Protein AF-A0A973RZ87-F1 (afdb_monomer)

Solvent-accessible surface area (backbone atoms only — not comparable to full-atom values): 11682 Å² total; per-residue (Å²): 136,87,86,82,79,86,83,82,89,84,86,86,85,88,78,91,84,90,86,89,85,86,85,85,89,81,89,82,89,77,84,88,77,90,76,80,89,76,82,80,76,83,80,74,86,74,79,75,84,80,77,72,87,76,76,76,81,78,79,72,77,71,90,78,50,92,78,71,69,79,78,81,74,91,56,92,87,58,72,66,46,36,34,34,28,38,54,89,46,76,73,38,24,21,65,38,99,86,70,44,85,30,37,54,39,49,53,49,54,51,52,51,26,66,72,72,72,39,49,70,46,81,44,77,44,64,69,89,52,49,65,59,32,43,78,68,70,72,34,74,46,78,51,58,89,74,79,91,42,76,76,50,57,76,78,44,90,79,77,82,83,89,76,83,134

Secondary structure (DSSP, 8-state):
-------------------------------------PPPPPPPPPPP--PPPPPP------TT-TT--PPPP--TT-SEEEEEE-SEETTTEEE-TTSSEESHHHHHHHHHHHHHT-EEEEEE--GGGHHHHHHTTS-SEE-S-----HHHHTT---PPPS---

Sequence (165 aa):
MAPSQQPKSSKSAHGLLTGLAVAACLLAAAPAKAQAPAKRPPAAPQATPQVAPQAAPQAVPGFWDPRRRPERPDLSRLTVIRFLTETDYPPFNFTGPDGNPAGFNVDLARALCDEIKISCTIQMRRFETLVDAITSNRGDAIIASMAVTPALRARLDFTDPYYRA

pLDDT: mean 76.73, std 21.42, range [37.38, 98.19]

Radius of gyration: 35.93 Å; Cα contacts (8 Å, |Δi|>4): 130; chains: 1; bounding box: 78×72×81 Å

Mean predicted aligned error: 17.83 Å

Nearest PDB structures (foldseek):
  6xks-assembly3_C  TM=9.803E-01  e=5.363E-07  Salmonella enterica subsp. en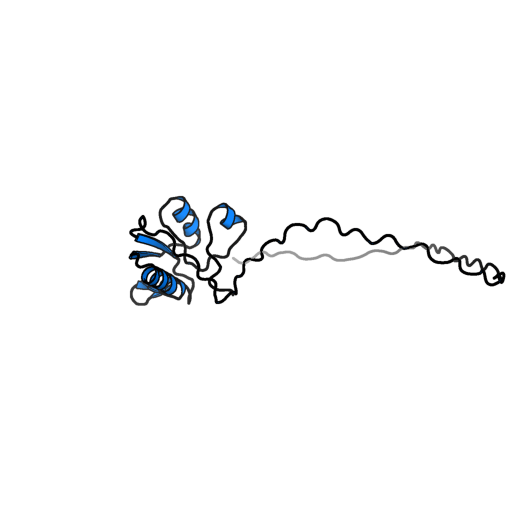terica serovar Typhimurium
  6q3u-assembly1_A  TM=9.272E-01  e=3.622E-07  Thermotoga maritima MSB8
  6ml0-assembly1_A  TM=9.716E-01  e=7.942E-07  Salmonella enterica subsp. enterica serovar Typhimurium str. LT2
  5tuj-assembly1_C  TM=9.409E-01  e=4.407E-07  unidentified
  7a99-assembly1_A  TM=9.210E-01  e=5.363E-07  Thermotoga maritima

Foldseek 3Di:
DDDDDDDDDDDYDDDDDDDDDDDDDDDDDDDDDDDDDDDDDDDDPDDDPDDDPDDPPPPPPCPPDPPDDPDQDPCVPAQEFEEEEAAPDPQAWHQDPVRDIHHDLVVVVVVVCVVNVHHYDYHHDDPVCRLVCVVVVVGPYYRYPDDDDPVVVVRDDDDDDPDDD

Structure (mmCIF, N/CA/C/O backbone):
data_AF-A0A973RZ87-F1
#
_entry.id   AF-A0A973RZ87-F1
#
loop_
_atom_site.group_PDB
_atom_site.id
_atom_site.type_symbol
_atom_site.label_atom_id
_atom_site.label_alt_id
_atom_site.label_comp_id
_atom_site.label_asym_id
_atom_site.label_entity_id
_atom_site.label_seq_id
_atom_site.pdbx_PDB_ins_code
_atom_site.Cartn_x
_atom_site.Cartn_y
_atom_site.Cartn_z
_atom_site.occupancy
_atom_site.B_iso_or_equiv
_atom_site.auth_seq_id
_atom_site.auth_comp_id
_atom_site.auth_asym_id
_atom_site.auth_atom_id
_atom_site.pdbx_PDB_model_num
ATOM 1 N N . MET A 1 1 ? -6.565 23.969 -50.083 1.00 50.25 1 MET A N 1
ATOM 2 C CA . MET A 1 1 ? -6.142 25.382 -50.032 1.00 50.25 1 MET A CA 1
ATOM 3 C C . MET A 1 1 ? -5.037 25.487 -48.992 1.00 50.25 1 MET A C 1
ATOM 5 O O . MET A 1 1 ? -5.316 25.381 -47.807 1.00 50.25 1 MET A O 1
ATOM 9 N N . ALA A 1 2 ? -3.786 25.520 -49.443 1.00 47.38 2 ALA A N 1
ATOM 10 C CA . ALA A 1 2 ? -2.621 25.768 -48.597 1.00 47.38 2 ALA A CA 1
ATOM 11 C C . ALA A 1 2 ? -2.466 27.300 -48.366 1.00 47.38 2 ALA A C 1
ATOM 13 O O . ALA A 1 2 ? -3.383 28.049 -48.699 1.00 47.38 2 ALA A O 1
ATOM 14 N N . PRO A 1 3 ? -1.333 27.794 -47.851 1.00 67.50 3 PRO A N 1
ATOM 15 C CA . PRO A 1 3 ? -1.066 28.092 -46.444 1.00 67.50 3 PRO A CA 1
ATOM 16 C C . PRO A 1 3 ? -0.773 29.598 -46.242 1.00 67.50 3 PRO A C 1
ATOM 18 O O . PRO A 1 3 ? -0.599 30.329 -47.211 1.00 67.50 3 PRO A O 1
ATOM 21 N N . SER A 1 4 ? -0.641 30.095 -45.009 1.00 49.56 4 SER A N 1
ATOM 22 C CA . SER A 1 4 ? 0.022 31.396 -44.790 1.00 49.56 4 SER A CA 1
ATOM 23 C C . SER A 1 4 ? 0.593 31.456 -43.372 1.00 49.56 4 SER A C 1
ATOM 25 O O . SER A 1 4 ? -0.147 31.607 -42.410 1.00 49.56 4 SER A O 1
ATOM 27 N N . GLN A 1 5 ? 1.839 31.029 -43.168 1.00 49.38 5 GLN A N 1
ATOM 28 C CA . GLN A 1 5 ? 3.069 31.810 -43.373 1.00 49.38 5 GLN A CA 1
ATOM 29 C C . GLN A 1 5 ? 3.249 32.913 -42.322 1.00 49.38 5 GLN A C 1
ATOM 31 O O . GLN A 1 5 ? 2.570 33.936 -42.332 1.00 49.38 5 GLN A O 1
ATOM 36 N N . GLN A 1 6 ? 4.250 32.699 -41.464 1.00 55.75 6 GLN A N 1
ATOM 37 C CA . GLN A 1 6 ? 5.024 33.778 -40.858 1.00 55.75 6 GLN A CA 1
ATOM 38 C C . GLN A 1 6 ? 5.672 34.651 -41.949 1.00 55.75 6 GLN A C 1
ATOM 40 O O . GLN A 1 6 ? 6.115 34.128 -42.974 1.00 55.75 6 GLN A O 1
ATOM 45 N N . PRO A 1 7 ? 5.907 35.935 -41.656 1.00 58.03 7 PRO A N 1
ATOM 46 C CA . PRO A 1 7 ? 7.113 36.629 -42.109 1.00 58.03 7 PRO A CA 1
ATOM 47 C C . PRO A 1 7 ? 7.931 37.073 -40.879 1.00 58.03 7 PRO A C 1
ATOM 49 O O . PRO A 1 7 ? 7.398 37.649 -39.939 1.00 58.03 7 PRO A O 1
ATOM 52 N N . LYS A 1 8 ? 9.176 36.617 -40.694 1.00 42.78 8 LYS A N 1
ATOM 53 C CA . LYS A 1 8 ? 10.437 37.039 -41.339 1.00 42.78 8 LYS A CA 1
ATOM 54 C C . LYS A 1 8 ? 10.803 38.522 -41.156 1.00 42.78 8 LYS A C 1
ATOM 56 O O . LYS A 1 8 ? 10.218 39.384 -41.787 1.00 42.78 8 LYS A O 1
ATOM 61 N N . SER A 1 9 ? 11.962 38.691 -40.505 1.00 45.16 9 SER A N 1
ATOM 62 C CA . SER A 1 9 ? 13.088 39.547 -40.923 1.00 45.16 9 SER A CA 1
ATOM 63 C C . SER A 1 9 ? 13.007 41.061 -40.699 1.00 45.16 9 SER A C 1
ATOM 65 O O . SER A 1 9 ? 12.114 41.722 -41.204 1.00 45.16 9 SER A O 1
ATOM 67 N N . SER A 1 10 ? 14.050 41.606 -40.056 1.00 48.81 10 SER A N 1
ATOM 68 C CA . SER A 1 10 ? 14.888 42.721 -40.559 1.00 48.81 10 SER A CA 1
ATOM 69 C C . SER A 1 10 ? 15.832 43.165 -39.426 1.00 48.81 10 SER A C 1
ATOM 71 O O . SER A 1 10 ? 15.371 43.578 -38.373 1.00 48.81 10 SER A O 1
ATOM 73 N N . LYS A 1 11 ? 17.125 42.822 -39.454 1.00 42.16 11 LYS A N 1
ATOM 74 C CA . LYS A 1 11 ? 18.256 43.580 -40.038 1.00 42.16 11 LYS A CA 1
ATOM 75 C C . LYS A 1 11 ? 18.568 44.943 -39.377 1.00 42.16 11 LYS A C 1
ATOM 77 O O . LYS A 1 11 ? 17.826 45.898 -39.531 1.00 42.16 11 LYS A O 1
ATOM 82 N N . SER A 1 12 ? 19.784 44.980 -38.816 1.00 43.84 12 SER A N 1
ATOM 83 C CA . SER A 1 12 ? 20.861 45.969 -39.019 1.00 43.84 12 SER A CA 1
ATOM 84 C C . SER A 1 12 ? 20.834 47.388 -38.414 1.00 43.84 12 SER A C 1
ATOM 86 O O . SER A 1 12 ? 20.101 48.259 -38.857 1.00 43.84 12 SER A O 1
ATOM 88 N N . ALA A 1 13 ? 21.907 47.618 -37.636 1.00 46.62 13 ALA A N 1
ATOM 89 C CA . ALA A 1 13 ? 22.952 48.645 -37.819 1.00 46.62 13 ALA A CA 1
ATOM 90 C C . ALA A 1 13 ? 22.855 50.011 -37.102 1.00 46.62 13 ALA A C 1
ATOM 92 O O . ALA A 1 13 ? 21.785 50.586 -36.949 1.00 46.62 13 ALA A O 1
ATOM 93 N N . HIS A 1 14 ? 24.069 50.541 -36.853 1.00 42.41 14 HIS A N 1
ATOM 94 C CA . HIS A 1 14 ? 24.486 51.882 -36.387 1.00 42.41 14 HIS A CA 1
ATOM 95 C C . HIS A 1 14 ? 24.456 52.081 -34.857 1.00 42.41 14 HIS A C 1
ATOM 97 O O . HIS A 1 14 ? 23.463 51.783 -34.219 1.00 42.41 14 HIS A O 1
ATOM 103 N N . GLY A 1 15 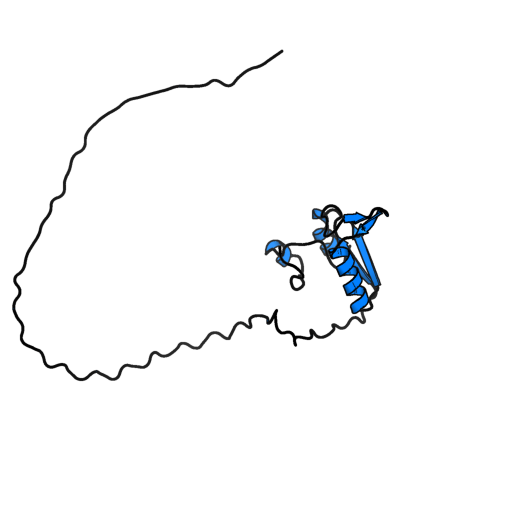? 25.487 52.580 -34.172 1.00 37.38 15 GLY A N 1
ATOM 104 C CA . GLY A 1 15 ? 26.792 53.092 -34.575 1.00 37.38 15 GLY A CA 1
ATOM 105 C C . GLY A 1 15 ? 27.586 53.561 -33.337 1.00 37.38 15 GLY A C 1
ATOM 106 O O . GLY A 1 15 ? 27.006 53.929 -32.324 1.00 37.38 15 GLY A O 1
ATOM 107 N N . LEU A 1 16 ? 28.914 53.453 -33.437 1.00 49.59 16 LEU A N 1
ATOM 108 C CA . LEU A 1 16 ? 29.974 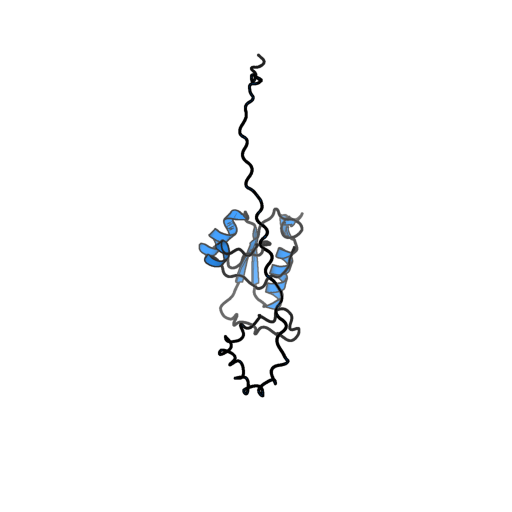54.326 -32.903 1.00 49.59 16 LEU A CA 1
ATOM 109 C C . LEU A 1 16 ? 29.613 55.468 -31.910 1.00 49.59 16 LEU A C 1
ATOM 111 O O . LEU A 1 16 ? 28.814 56.324 -32.267 1.00 49.59 16 LEU A O 1
ATOM 115 N N . LEU A 1 17 ? 30.352 55.583 -30.782 1.00 43.56 17 LEU A N 1
ATOM 116 C CA . LEU A 1 17 ? 31.247 56.725 -30.425 1.00 43.56 17 LEU A CA 1
ATOM 117 C C . LEU A 1 17 ? 31.628 56.803 -28.917 1.00 43.56 17 LEU A C 1
ATOM 119 O O . LEU A 1 17 ? 30.780 56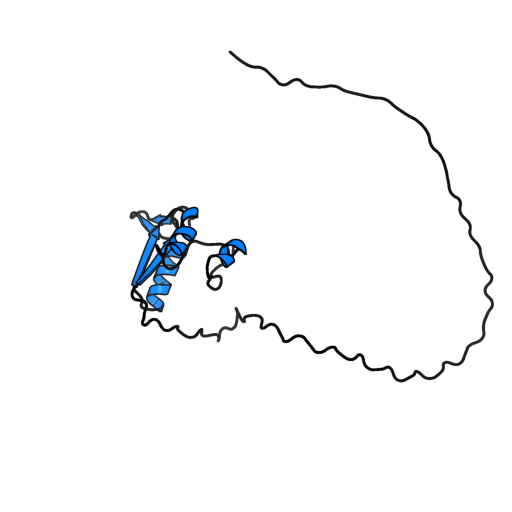.983 -28.055 1.00 43.56 17 LEU A O 1
ATOM 123 N N . THR A 1 18 ? 32.947 56.740 -28.661 1.00 42.03 18 THR A N 1
ATOM 124 C CA . THR A 1 18 ? 33.781 57.554 -27.730 1.00 42.03 18 THR A CA 1
ATOM 125 C C . THR A 1 18 ? 33.387 57.799 -26.261 1.00 42.03 18 THR A C 1
ATOM 127 O O . THR A 1 18 ? 32.371 58.418 -25.975 1.00 42.03 18 THR A O 1
ATOM 130 N N . GLY A 1 19 ? 34.324 57.523 -25.337 1.00 44.03 19 GLY A N 1
ATOM 131 C CA . GLY A 1 19 ? 34.299 58.075 -23.972 1.00 44.03 19 GLY A CA 1
ATOM 132 C C . GLY A 1 19 ? 35.427 57.583 -23.057 1.00 44.03 19 GLY A C 1
ATOM 133 O O . GLY A 1 19 ? 35.245 56.653 -22.286 1.00 44.03 19 GLY A O 1
ATOM 134 N N . LEU A 1 20 ? 36.595 58.209 -23.176 1.00 43.75 20 LEU A N 1
ATOM 135 C CA . LEU A 1 20 ? 37.835 58.022 -22.413 1.00 43.75 20 LEU A CA 1
ATOM 136 C C . LEU A 1 20 ? 37.716 58.596 -20.980 1.00 43.75 20 LEU A C 1
ATOM 138 O O . LEU A 1 20 ? 37.252 59.724 -20.859 1.00 43.75 20 LEU A O 1
ATOM 142 N N . ALA A 1 21 ? 38.217 57.917 -19.936 1.00 42.34 21 ALA A N 1
ATOM 143 C CA . ALA A 1 21 ? 38.900 58.568 -18.799 1.00 42.34 21 ALA A CA 1
ATOM 144 C C . ALA A 1 21 ? 39.542 57.550 -17.837 1.00 42.34 21 ALA A C 1
ATOM 146 O O . ALA A 1 21 ? 38.887 56.695 -17.249 1.00 42.34 21 ALA A O 1
ATOM 147 N N . VAL A 1 22 ? 40.854 57.700 -17.692 1.00 41.22 22 VAL A N 1
ATOM 148 C CA . VAL A 1 22 ? 41.792 56.969 -16.839 1.00 41.22 22 VAL A CA 1
ATOM 149 C C . VAL A 1 22 ? 41.871 57.663 -15.472 1.00 41.22 22 VAL A C 1
ATOM 151 O O . VAL A 1 22 ? 42.006 58.881 -15.425 1.00 41.22 22 VAL A O 1
ATOM 154 N N . ALA A 1 23 ? 41.866 56.905 -14.373 1.00 44.16 23 ALA A N 1
ATOM 155 C CA . ALA A 1 23 ? 42.294 57.367 -13.045 1.00 44.16 23 ALA A CA 1
ATOM 156 C C . ALA A 1 23 ? 43.334 56.354 -12.526 1.00 44.16 23 ALA A C 1
ATOM 158 O O . ALA A 1 23 ? 42.992 55.228 -12.187 1.00 44.16 23 ALA A O 1
ATOM 159 N N . ALA A 1 24 ? 44.622 56.558 -12.807 1.00 42.69 24 ALA A N 1
ATOM 160 C CA . ALA A 1 24 ? 45.577 57.410 -12.087 1.00 42.69 24 ALA A CA 1
ATOM 161 C C . ALA A 1 24 ? 46.016 56.807 -10.738 1.00 42.69 24 ALA A C 1
ATOM 163 O O . ALA A 1 24 ? 45.341 56.875 -9.717 1.00 42.69 24 ALA A O 1
ATOM 164 N N . CYS A 1 25 ? 47.199 56.203 -10.823 1.00 38.56 25 CYS A N 1
ATOM 165 C CA . CYS A 1 25 ? 48.043 55.609 -9.799 1.00 38.56 25 CYS A CA 1
ATOM 166 C C . CYS A 1 25 ? 48.594 56.672 -8.831 1.00 38.56 25 CYS A C 1
ATOM 168 O O . CYS A 1 25 ? 49.072 57.702 -9.299 1.00 38.56 25 CYS A O 1
ATOM 170 N N . LEU A 1 26 ? 48.631 56.398 -7.522 1.00 43.62 26 LEU A N 1
ATOM 171 C CA . LEU A 1 26 ? 49.523 57.091 -6.582 1.00 43.62 26 LEU A CA 1
ATOM 172 C C . LEU A 1 26 ? 50.111 56.087 -5.578 1.00 43.62 26 LEU A C 1
ATOM 174 O O . LEU A 1 26 ? 49.471 55.696 -4.604 1.00 43.62 26 LEU A O 1
ATOM 178 N N . LEU A 1 27 ? 51.359 55.684 -5.842 1.00 50.56 27 LEU A N 1
ATOM 179 C CA . LEU A 1 27 ? 52.274 55.126 -4.849 1.00 50.56 27 LEU A CA 1
ATOM 180 C C . LEU A 1 27 ? 52.699 56.240 -3.884 1.00 50.56 27 LEU A C 1
ATOM 182 O O . LEU A 1 27 ? 53.213 57.268 -4.320 1.00 50.56 27 LEU A O 1
ATOM 186 N N . ALA A 1 28 ? 52.602 55.983 -2.582 1.00 49.50 28 ALA A N 1
ATOM 187 C CA . ALA A 1 28 ? 53.358 56.705 -1.566 1.00 49.50 28 ALA A CA 1
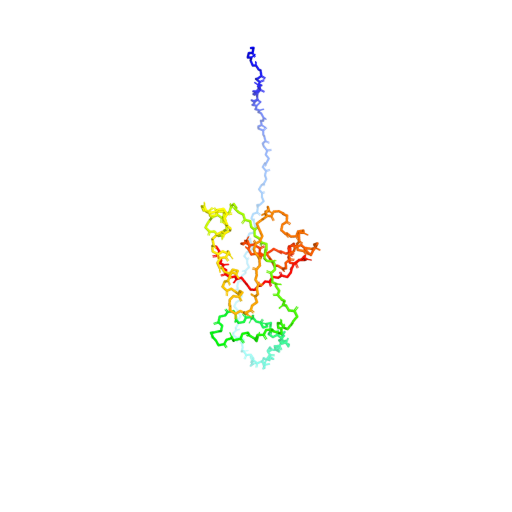ATOM 188 C C . ALA A 1 28 ? 54.157 55.691 -0.738 1.00 49.50 28 ALA A C 1
ATOM 190 O O . ALA A 1 28 ? 53.599 54.912 0.033 1.00 49.50 28 ALA A O 1
ATOM 191 N N . ALA A 1 29 ? 55.474 55.686 -0.945 1.00 49.56 29 ALA A N 1
ATOM 192 C CA . ALA A 1 29 ? 56.440 54.978 -0.121 1.00 49.56 29 ALA A CA 1
ATOM 193 C C . ALA A 1 29 ? 56.730 55.799 1.147 1.00 49.56 29 ALA A C 1
ATOM 195 O O . ALA A 1 29 ? 57.012 56.993 1.059 1.00 49.56 29 ALA A O 1
ATOM 196 N N . ALA A 1 30 ? 56.699 55.154 2.314 1.00 54.53 30 ALA A N 1
ATOM 197 C CA . ALA A 1 30 ? 57.158 55.715 3.585 1.00 54.53 30 ALA A CA 1
ATOM 198 C C . ALA A 1 30 ? 58.341 54.884 4.126 1.00 54.53 30 ALA A C 1
ATOM 200 O O . ALA A 1 30 ? 58.386 53.673 3.894 1.00 54.53 30 ALA A O 1
ATOM 201 N N . PRO A 1 31 ? 59.315 55.502 4.824 1.00 48.59 31 PRO A N 1
ATOM 202 C CA . PRO A 1 31 ? 60.567 54.851 5.188 1.00 48.59 31 PRO A CA 1
ATOM 203 C C . PRO A 1 31 ? 60.424 53.968 6.434 1.00 48.59 31 PRO A C 1
ATOM 205 O O . PRO A 1 31 ? 59.797 54.341 7.427 1.00 48.59 31 PRO A O 1
ATOM 208 N N . ALA A 1 32 ? 61.077 52.807 6.396 1.00 46.75 32 ALA A N 1
ATOM 209 C CA . ALA A 1 32 ? 61.227 51.907 7.529 1.00 46.75 32 ALA A CA 1
ATOM 210 C C . ALA A 1 32 ? 62.144 52.532 8.597 1.00 46.75 32 ALA A C 1
ATOM 212 O O . ALA A 1 32 ? 63.340 52.723 8.373 1.00 46.75 32 ALA A O 1
ATOM 213 N N . LYS A 1 33 ? 61.593 52.822 9.780 1.00 43.97 33 LYS A N 1
ATOM 214 C CA . LYS A 1 33 ? 62.372 53.029 11.007 1.00 43.97 33 LYS A CA 1
ATOM 215 C C . LYS A 1 33 ? 62.471 51.700 11.751 1.00 43.97 33 LYS A C 1
ATOM 217 O O . LYS A 1 33 ? 61.461 51.125 12.142 1.00 43.97 33 LYS A O 1
ATOM 222 N N . ALA A 1 34 ? 63.701 51.231 11.934 1.00 50.53 34 ALA A N 1
ATOM 223 C CA . ALA A 1 34 ? 64.039 50.095 12.778 1.00 50.53 34 ALA A CA 1
ATOM 224 C C . ALA A 1 34 ? 63.649 50.380 14.238 1.00 50.53 34 ALA A C 1
ATOM 226 O O . ALA A 1 34 ? 64.021 51.417 14.791 1.00 50.53 34 ALA A O 1
ATOM 227 N N . GLN A 1 35 ? 62.916 49.456 14.861 1.00 48.44 35 GLN A N 1
ATOM 228 C CA . GLN A 1 35 ? 62.520 49.533 16.265 1.00 48.44 35 GLN A CA 1
ATOM 229 C C . GLN A 1 35 ? 62.987 48.265 16.993 1.00 48.44 35 GLN A C 1
ATOM 231 O O . GLN A 1 35 ? 62.778 47.147 16.528 1.00 48.44 35 GLN A O 1
ATOM 236 N N . ALA A 1 36 ? 63.707 48.486 18.094 1.00 54.09 36 ALA A N 1
ATOM 237 C CA . ALA A 1 36 ? 64.402 47.503 18.925 1.00 54.09 36 ALA A CA 1
ATOM 238 C C . ALA A 1 36 ? 63.456 46.449 19.555 1.00 54.09 36 ALA A C 1
ATOM 240 O O . ALA A 1 36 ? 62.257 46.709 19.685 1.00 54.09 36 ALA A O 1
ATOM 241 N N . PRO A 1 37 ? 63.961 45.270 19.982 1.00 47.78 37 PRO A N 1
ATOM 242 C CA . PRO A 1 37 ? 63.111 44.163 20.415 1.00 47.78 37 PRO A CA 1
ATOM 243 C C . PRO A 1 37 ? 62.442 44.462 21.764 1.00 47.78 37 PRO A C 1
ATOM 245 O O . PRO A 1 37 ? 63.081 44.467 22.818 1.00 47.78 37 PRO A O 1
ATOM 248 N N . ALA A 1 38 ? 61.128 44.685 21.733 1.00 56.59 38 ALA A N 1
ATOM 249 C CA . ALA A 1 38 ? 60.306 44.779 22.930 1.00 56.59 38 ALA A CA 1
ATOM 250 C C . ALA A 1 38 ? 60.163 43.390 23.578 1.00 56.59 38 ALA A C 1
ATOM 252 O O . ALA A 1 38 ? 59.707 42.429 22.954 1.00 56.59 38 ALA A O 1
ATOM 253 N N . LYS A 1 39 ? 60.568 43.290 24.848 1.00 48.28 39 LYS A N 1
ATOM 254 C CA . LYS A 1 39 ? 60.408 42.104 25.698 1.00 48.28 39 LYS A CA 1
ATOM 255 C C . LYS A 1 39 ? 58.925 41.725 25.778 1.00 48.28 39 LYS A C 1
ATOM 257 O O . LYS A 1 39 ? 58.088 42.557 26.118 1.00 48.28 39 LYS A O 1
ATOM 262 N N . ARG A 1 40 ? 58.610 40.467 25.462 1.00 48.78 40 ARG A N 1
ATOM 263 C CA . ARG A 1 40 ? 57.246 39.924 25.455 1.00 48.78 40 ARG A CA 1
ATOM 264 C C . ARG A 1 40 ? 56.706 39.842 26.895 1.00 48.78 40 ARG A C 1
ATOM 266 O O . ARG A 1 40 ? 57.326 39.153 27.704 1.00 48.78 40 ARG A O 1
ATOM 273 N N . PRO A 1 41 ? 55.589 40.504 27.239 1.00 60.47 41 PRO A N 1
ATOM 274 C CA . PRO A 1 41 ? 54.932 40.280 28.522 1.00 60.47 41 PRO A CA 1
ATOM 275 C C . PRO A 1 41 ? 54.320 38.864 28.575 1.00 60.47 41 PRO A C 1
ATOM 277 O O . PRO A 1 41 ? 53.918 38.336 27.531 1.00 60.47 41 PRO A O 1
ATOM 280 N N . PRO A 1 42 ? 54.269 38.221 29.757 1.00 57.28 42 PRO A N 1
ATOM 281 C CA . PRO A 1 42 ? 53.698 36.886 29.908 1.00 57.28 42 PRO A CA 1
ATOM 282 C C . PRO A 1 42 ? 52.201 36.891 29.573 1.00 57.28 42 PRO A C 1
ATOM 284 O O . PRO A 1 42 ? 51.472 37.820 29.918 1.00 57.28 42 PRO A O 1
ATOM 287 N N . ALA A 1 43 ? 51.763 35.849 28.865 1.00 53.69 43 ALA A N 1
ATOM 288 C CA . ALA A 1 43 ? 50.386 35.671 28.431 1.00 53.69 43 ALA A CA 1
ATOM 289 C C . ALA A 1 43 ? 49.426 35.667 29.632 1.00 53.69 43 ALA A C 1
ATOM 291 O O . ALA A 1 43 ? 49.599 34.888 30.568 1.00 53.69 43 ALA A O 1
ATOM 292 N N . ALA A 1 44 ? 48.404 36.523 29.583 1.00 54.59 44 ALA A N 1
ATOM 293 C CA . ALA A 1 44 ? 47.263 36.432 30.483 1.00 54.59 44 ALA A CA 1
ATOM 294 C C . ALA A 1 44 ? 46.566 35.068 30.294 1.00 54.59 44 ALA A C 1
ATOM 296 O O . ALA A 1 44 ? 46.483 34.592 29.154 1.00 54.59 44 ALA A O 1
ATOM 297 N N . PRO A 1 45 ? 46.069 34.426 31.368 1.00 51.56 45 PRO A N 1
ATOM 298 C CA . PRO A 1 45 ? 45.346 33.167 31.256 1.00 51.56 45 PRO A CA 1
ATOM 299 C C . PRO A 1 45 ? 44.106 33.375 30.384 1.00 51.56 45 PRO A C 1
ATOM 301 O O . PRO A 1 45 ? 43.237 34.193 30.680 1.00 51.56 45 PRO A O 1
ATOM 304 N N . GLN A 1 46 ? 44.069 32.660 29.263 1.00 46.41 46 GLN A N 1
ATOM 305 C CA . GLN A 1 46 ? 42.966 32.692 28.316 1.00 46.41 46 GLN A CA 1
ATOM 306 C C . GLN A 1 46 ? 41.706 32.178 29.015 1.00 46.41 46 GLN A C 1
ATOM 308 O O . GLN A 1 46 ? 41.691 31.066 29.543 1.00 46.41 46 GLN A O 1
ATOM 313 N N . ALA A 1 47 ? 40.653 32.995 29.022 1.00 53.66 47 ALA A N 1
ATOM 314 C CA . ALA A 1 47 ? 39.326 32.549 29.407 1.00 53.66 47 ALA A CA 1
ATOM 315 C C . ALA A 1 47 ? 38.922 31.387 28.488 1.00 53.66 47 ALA A C 1
ATOM 317 O O . ALA A 1 47 ? 38.927 31.517 27.263 1.00 53.66 47 ALA A O 1
ATOM 318 N N . THR A 1 48 ? 38.610 30.238 29.081 1.00 46.97 48 THR A N 1
ATOM 319 C CA . THR A 1 48 ? 38.068 29.075 28.374 1.00 46.97 48 THR A CA 1
ATOM 320 C C . THR A 1 48 ? 36.830 29.484 27.571 1.00 46.97 48 THR A C 1
ATOM 322 O O . THR A 1 48 ? 35.950 30.130 28.150 1.00 46.97 48 THR A O 1
ATOM 325 N N . PRO A 1 49 ? 36.698 29.099 26.287 1.00 54.59 49 PRO A N 1
ATOM 326 C CA . PRO A 1 49 ? 35.458 29.295 25.548 1.00 54.59 49 PRO A CA 1
ATOM 327 C C . PRO A 1 49 ? 34.326 28.551 26.264 1.00 54.59 49 PRO A C 1
ATOM 329 O O . PRO A 1 49 ? 34.324 27.321 26.331 1.00 54.59 49 PRO A O 1
ATOM 332 N N . GLN A 1 50 ? 33.380 29.292 26.838 1.00 53.41 50 GLN A N 1
ATOM 333 C CA . GLN A 1 50 ? 32.162 28.718 27.396 1.00 53.41 50 GLN A CA 1
ATOM 334 C C . GLN A 1 50 ? 31.311 28.191 26.238 1.00 53.41 50 GLN A C 1
ATOM 336 O O . GLN A 1 50 ? 30.783 28.955 25.431 1.00 53.41 50 GLN A O 1
ATOM 341 N N . VAL A 1 51 ? 31.220 26.867 26.140 1.00 57.31 51 VAL A N 1
ATOM 342 C CA . VAL A 1 51 ? 30.323 26.173 25.215 1.00 57.31 51 VAL A CA 1
ATOM 343 C C . VAL A 1 51 ? 28.888 26.496 25.634 1.00 57.31 51 VAL A C 1
ATOM 345 O O . VAL A 1 51 ? 28.484 26.193 26.755 1.00 57.31 51 VAL A O 1
ATOM 348 N N . ALA A 1 52 ? 28.133 27.144 24.744 1.00 57.47 52 ALA A N 1
ATOM 349 C CA . ALA A 1 52 ? 26.702 27.382 24.915 1.00 57.47 52 ALA A CA 1
ATOM 350 C C . ALA A 1 52 ? 25.961 26.056 25.197 1.00 57.47 52 ALA A C 1
ATOM 352 O O . ALA A 1 52 ? 26.377 25.016 24.675 1.00 57.47 52 ALA A O 1
ATOM 353 N N . PRO A 1 53 ? 24.876 26.054 25.994 1.00 51.12 53 PRO A N 1
ATOM 354 C CA . PRO A 1 53 ? 24.125 24.837 26.280 1.00 51.12 53 PRO A CA 1
ATOM 355 C C . PRO A 1 53 ? 23.664 24.188 24.971 1.00 51.12 53 PRO A C 1
ATOM 357 O O . PRO A 1 53 ? 22.996 24.806 24.143 1.00 51.12 53 PRO A O 1
ATOM 360 N N . GLN A 1 54 ? 24.095 22.943 24.778 1.00 57.59 54 GLN A N 1
ATOM 361 C CA . GLN A 1 54 ? 23.837 22.155 23.582 1.00 57.59 54 GLN A CA 1
ATOM 362 C C . GLN A 1 54 ? 22.328 21.955 23.427 1.00 57.59 54 GLN A C 1
ATOM 364 O O . GLN A 1 54 ? 21.661 21.470 24.343 1.00 57.59 54 GLN A O 1
ATOM 369 N N . ALA A 1 55 ? 21.792 22.332 22.264 1.00 60.25 55 ALA A N 1
ATOM 370 C CA . ALA A 1 55 ? 20.441 21.958 21.873 1.00 60.25 55 ALA A CA 1
ATOM 371 C C . ALA A 1 55 ? 20.309 20.431 21.968 1.00 60.25 55 ALA A C 1
ATOM 373 O O . ALA A 1 55 ? 21.205 19.707 21.524 1.00 60.25 55 ALA A O 1
ATOM 374 N N . ALA A 1 56 ? 19.221 19.960 22.583 1.00 56.84 56 ALA A N 1
ATOM 375 C CA . ALA A 1 56 ? 18.970 18.540 22.797 1.00 56.84 56 ALA A CA 1
ATOM 376 C C . ALA A 1 56 ? 19.200 17.746 21.496 1.00 56.84 56 ALA A C 1
ATOM 378 O O . ALA A 1 56 ? 18.783 18.213 20.429 1.00 56.84 56 ALA A O 1
ATOM 379 N N . PRO A 1 57 ? 19.855 16.572 21.555 1.00 59.12 57 PRO A N 1
ATOM 380 C CA . PRO A 1 57 ? 20.110 15.777 20.367 1.00 59.12 57 PRO A CA 1
ATOM 381 C C . PRO A 1 57 ? 18.770 15.439 19.719 1.00 59.12 57 PRO A C 1
ATOM 383 O O . PRO A 1 57 ? 17.948 14.725 20.292 1.00 59.12 57 PRO A O 1
ATOM 386 N N . GLN A 1 58 ? 18.533 15.983 18.525 1.00 62.38 58 GLN A N 1
ATOM 387 C CA . GLN A 1 58 ? 17.425 15.542 17.694 1.00 62.38 58 GLN A CA 1
ATOM 388 C C . GLN A 1 58 ? 17.683 14.067 17.403 1.00 62.38 58 GLN A C 1
ATOM 390 O O . GLN A 1 58 ? 18.666 13.726 16.745 1.00 62.38 58 GLN A O 1
ATOM 395 N N . ALA A 1 59 ? 16.855 13.194 17.979 1.00 63.34 59 ALA A N 1
ATOM 396 C CA . ALA A 1 59 ? 16.965 11.761 17.794 1.00 63.34 59 ALA A CA 1
ATOM 397 C C . ALA A 1 59 ? 16.816 11.467 16.301 1.00 63.34 59 ALA A C 1
ATOM 399 O O . ALA A 1 59 ? 15.712 11.506 15.761 1.00 63.34 59 ALA A O 1
ATOM 400 N N . VAL A 1 60 ? 17.936 11.214 15.625 1.00 60.66 60 VAL A N 1
ATOM 401 C CA . VAL A 1 60 ? 17.930 10.669 14.271 1.00 60.66 60 VAL A CA 1
ATOM 402 C C . VAL A 1 60 ? 17.214 9.324 14.383 1.00 60.66 60 VAL A C 1
ATOM 404 O O . VAL A 1 60 ? 17.706 8.459 15.115 1.00 60.66 60 VAL A O 1
ATOM 407 N N . PRO A 1 61 ? 16.048 9.128 13.740 1.00 64.81 61 PRO A N 1
ATOM 408 C CA . PRO A 1 61 ? 15.360 7.852 13.829 1.00 64.81 61 PRO A CA 1
ATOM 409 C C . PRO A 1 61 ? 16.303 6.758 13.330 1.00 64.81 61 PRO A C 1
ATOM 411 O O . PRO A 1 61 ? 16.851 6.864 12.236 1.00 64.81 61 PRO A O 1
ATOM 414 N N . GLY A 1 62 ? 16.537 5.729 14.145 1.00 66.12 62 GLY A N 1
ATOM 415 C CA . GLY A 1 62 ? 17.413 4.606 13.815 1.00 66.12 62 GLY A CA 1
ATOM 416 C C . GLY A 1 62 ? 16.783 3.693 12.766 1.00 66.12 62 GLY A C 1
ATOM 417 O O . GLY A 1 62 ? 16.384 2.576 13.079 1.00 66.12 62 GLY A O 1
ATOM 418 N N . PHE A 1 63 ? 16.688 4.159 11.520 1.00 65.00 63 PHE A N 1
ATOM 419 C CA . PHE A 1 63 ? 16.126 3.412 10.385 1.00 65.00 63 PHE A CA 1
ATOM 420 C C . PHE A 1 63 ? 16.950 2.169 9.996 1.00 65.00 63 PHE A C 1
ATOM 422 O O . PHE A 1 63 ? 16.514 1.397 9.149 1.00 65.00 63 PHE A O 1
ATOM 429 N N . TRP A 1 64 ? 18.128 1.970 10.602 1.00 63.22 64 TRP A N 1
ATOM 430 C CA . TRP A 1 64 ? 19.044 0.864 10.305 1.00 63.22 64 TRP A CA 1
ATOM 431 C C . TRP A 1 64 ? 19.417 0.013 11.530 1.00 63.22 64 TRP A C 1
ATOM 433 O O . TRP A 1 64 ? 20.353 -0.769 11.443 1.00 63.22 64 TRP A O 1
ATOM 443 N N . ASP A 1 65 ? 18.736 0.142 12.676 1.00 75.50 65 ASP A N 1
ATOM 444 C CA . ASP A 1 65 ? 18.998 -0.755 13.813 1.00 75.50 65 ASP A CA 1
ATOM 445 C C . ASP A 1 65 ? 18.364 -2.136 13.554 1.0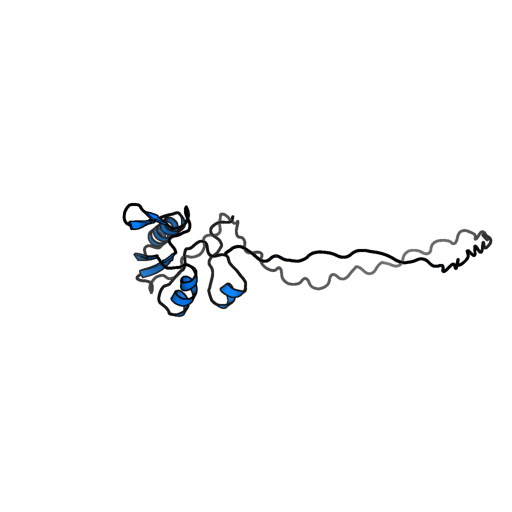0 75.50 65 ASP A C 1
ATOM 447 O O . ASP A 1 65 ? 17.137 -2.258 13.635 1.00 75.50 65 ASP A O 1
ATOM 451 N N . PRO A 1 66 ? 19.153 -3.203 13.302 1.00 69.81 66 PRO A N 1
ATOM 452 C CA . PRO A 1 66 ? 18.620 -4.537 13.013 1.00 69.81 66 PRO A CA 1
ATOM 453 C C . PRO A 1 66 ? 17.901 -5.164 14.216 1.00 69.81 66 PRO A C 1
ATOM 455 O O . PRO A 1 66 ? 17.263 -6.209 14.089 1.00 69.81 66 PRO A O 1
ATOM 458 N N . ARG A 1 67 ? 18.029 -4.556 15.403 1.00 74.69 67 ARG A N 1
ATOM 459 C CA . ARG A 1 67 ? 17.370 -4.989 16.637 1.00 74.69 67 ARG A CA 1
ATOM 460 C C . ARG A 1 67 ? 16.078 -4.231 16.909 1.00 74.69 67 ARG A C 1
ATOM 462 O O . ARG A 1 67 ? 15.352 -4.626 17.822 1.00 74.69 67 ARG A O 1
ATOM 469 N N . ARG A 1 68 ? 15.761 -3.180 16.141 1.00 78.88 68 ARG A N 1
ATOM 470 C CA . ARG A 1 68 ? 14.498 -2.457 16.289 1.00 78.88 68 ARG A CA 1
ATOM 471 C C . ARG A 1 68 ? 13.361 -3.392 15.897 1.00 78.88 68 ARG A C 1
ATOM 473 O O . ARG A 1 68 ? 13.090 -3.611 14.721 1.00 78.88 68 ARG A O 1
ATOM 480 N N . ARG A 1 69 ? 12.685 -3.941 16.902 1.00 74.06 69 ARG A N 1
ATOM 481 C CA . ARG A 1 69 ? 11.416 -4.642 16.726 1.00 74.06 69 ARG A CA 1
ATOM 482 C C . ARG A 1 69 ? 10.315 -3.638 17.040 1.00 74.06 69 ARG A C 1
ATOM 484 O O . ARG A 1 69 ? 10.104 -3.378 18.222 1.00 74.06 69 ARG A O 1
ATOM 491 N N . PRO A 1 70 ? 9.687 -3.003 16.033 1.00 73.69 70 PRO A N 1
ATOM 492 C CA . PRO A 1 70 ? 8.535 -2.160 16.308 1.00 73.69 70 PRO A CA 1
ATOM 493 C C . PRO A 1 70 ? 7.500 -2.992 17.070 1.00 73.69 70 PRO A C 1
ATOM 495 O O . PRO A 1 70 ? 7.247 -4.150 16.723 1.00 73.69 70 PRO A O 1
ATOM 498 N N . GLU A 1 71 ? 6.966 -2.427 18.150 1.00 78.69 71 GLU A N 1
ATOM 499 C CA . GLU A 1 71 ? 5.903 -3.070 18.915 1.00 78.69 71 GLU A CA 1
ATOM 500 C C . GLU A 1 71 ? 4.712 -3.324 17.992 1.00 78.69 71 GLU A C 1
ATOM 502 O O . GLU A 1 71 ? 4.349 -2.476 17.171 1.00 78.69 71 GLU A O 1
ATOM 507 N N . ARG A 1 72 ? 4.119 -4.518 18.100 1.00 82.69 72 ARG A N 1
ATOM 508 C CA . ARG A 1 72 ? 2.908 -4.822 17.341 1.00 82.69 72 ARG A CA 1
ATOM 509 C C . ARG A 1 72 ? 1.774 -3.946 17.884 1.00 82.69 72 ARG A C 1
ATOM 511 O O . ARG A 1 72 ? 1.529 -3.991 19.090 1.00 82.69 72 ARG A O 1
ATOM 518 N N . PRO A 1 73 ? 1.095 -3.163 17.031 1.00 83.44 73 PRO A N 1
ATOM 519 C CA . PRO A 1 73 ? -0.015 -2.333 17.476 1.00 83.44 73 PRO A CA 1
ATOM 520 C C . PRO A 1 73 ? -1.187 -3.202 17.949 1.00 83.44 73 PRO A C 1
ATOM 522 O O . PRO A 1 73 ? -1.300 -4.370 17.574 1.00 83.44 73 PRO A O 1
ATOM 525 N N . ASP A 1 74 ? -2.078 -2.629 18.759 1.00 88.94 74 ASP A N 1
ATOM 526 C CA . ASP A 1 74 ? -3.348 -3.275 19.096 1.00 88.94 74 ASP A CA 1
ATOM 527 C C . ASP A 1 74 ? -4.248 -3.329 17.853 1.00 88.94 74 ASP A C 1
ATOM 529 O O . ASP A 1 74 ? -4.710 -2.308 17.342 1.00 88.94 74 ASP A O 1
ATOM 533 N N . LEU A 1 75 ? -4.482 -4.546 17.367 1.00 89.12 75 LEU A N 1
ATOM 534 C CA . LEU A 1 75 ? -5.261 -4.836 16.166 1.00 89.12 75 LEU A CA 1
ATOM 535 C C . LEU A 1 75 ? -6.710 -5.238 16.475 1.00 89.12 75 LEU A C 1
ATOM 537 O O . LEU A 1 75 ? -7.466 -5.529 15.553 1.00 89.12 75 LEU A O 1
ATOM 541 N N . SER A 1 76 ? -7.122 -5.243 17.747 1.00 89.25 76 SER A N 1
ATOM 542 C CA . SER A 1 76 ? -8.424 -5.770 18.194 1.00 89.25 76 SER A CA 1
ATOM 543 C C . SER A 1 76 ? -9.642 -5.126 17.520 1.00 89.25 76 SER A C 1
ATOM 545 O O . SER A 1 76 ? -10.705 -5.740 17.440 1.00 89.25 76 SER A O 1
ATOM 547 N N . ARG A 1 77 ? -9.499 -3.894 17.020 1.00 89.50 77 ARG A N 1
ATOM 548 C CA . ARG A 1 77 ? -10.570 -3.132 16.357 1.00 89.50 77 ARG A CA 1
ATOM 549 C C . ARG A 1 77 ? -10.589 -3.280 14.835 1.00 89.50 77 ARG A C 1
ATOM 551 O O . ARG A 1 77 ? -11.499 -2.755 14.199 1.00 89.50 77 ARG A O 1
ATOM 558 N N . LEU A 1 78 ? -9.595 -3.943 14.248 1.00 89.50 78 LEU A N 1
ATOM 559 C CA . LEU A 1 78 ? -9.451 -4.074 12.801 1.00 89.50 78 LEU A CA 1
ATOM 560 C C . LEU A 1 78 ? -9.930 -5.453 12.353 1.00 89.50 78 LEU A C 1
ATOM 562 O O . LEU A 1 78 ? -9.345 -6.475 12.696 1.00 89.50 78 LEU A O 1
ATOM 566 N N . THR A 1 79 ? -10.992 -5.476 11.554 1.00 90.25 79 THR A N 1
ATOM 567 C CA . THR A 1 79 ? -11.512 -6.709 10.943 1.00 90.25 79 THR A CA 1
ATOM 568 C C . THR A 1 79 ? -11.040 -6.871 9.503 1.00 90.25 79 THR A C 1
ATOM 570 O O . THR A 1 79 ? -10.764 -7.985 9.058 1.00 90.25 79 THR A O 1
ATOM 573 N N . VAL A 1 80 ? -10.923 -5.757 8.778 1.00 95.25 80 VAL A N 1
ATOM 574 C CA . VAL A 1 80 ? -10.479 -5.715 7.387 1.00 95.25 80 VAL A CA 1
ATOM 575 C C . VAL A 1 80 ? -9.685 -4.440 7.115 1.00 95.25 80 VAL A C 1
ATOM 577 O O . VAL A 1 80 ? -10.031 -3.384 7.642 1.00 95.25 80 VAL A O 1
ATOM 580 N N . ILE A 1 81 ? -8.652 -4.528 6.275 1.00 96.56 81 ILE A N 1
ATOM 581 C CA . ILE A 1 81 ? -7.955 -3.357 5.724 1.00 96.56 81 ILE A CA 1
ATOM 582 C C . ILE A 1 81 ? -8.273 -3.234 4.232 1.00 96.56 81 ILE A C 1
ATOM 584 O O . ILE A 1 81 ? -8.035 -4.151 3.439 1.00 96.56 81 ILE A O 1
ATOM 588 N N . ARG A 1 82 ? -8.807 -2.081 3.830 1.00 97.50 82 ARG A N 1
ATOM 589 C CA . ARG A 1 82 ? -9.141 -1.754 2.440 1.00 97.50 82 ARG A CA 1
ATOM 590 C C . ARG A 1 82 ? -7.997 -0.971 1.805 1.00 97.50 82 ARG A C 1
ATOM 592 O O . ARG A 1 82 ? -7.939 0.256 1.898 1.00 97.50 82 ARG A O 1
ATOM 599 N N . PHE A 1 83 ? -7.092 -1.681 1.146 1.00 98.12 83 PHE A N 1
ATOM 600 C CA . PHE A 1 83 ? -6.025 -1.070 0.366 1.00 98.12 83 PHE A CA 1
ATOM 601 C C . PHE A 1 83 ? -6.556 -0.505 -0.950 1.00 98.12 83 PHE A C 1
ATOM 603 O O . PHE A 1 83 ? -7.350 -1.139 -1.649 1.00 98.12 83 PHE A O 1
ATOM 610 N N . LEU A 1 84 ? -6.068 0.678 -1.307 1.00 98.19 84 LEU A N 1
ATOM 611 C CA . LEU A 1 84 ? -6.271 1.299 -2.607 1.00 98.19 84 LEU A CA 1
ATOM 612 C C . LEU A 1 84 ? -4.955 1.293 -3.385 1.00 98.19 84 LEU A C 1
ATOM 614 O O . LEU A 1 84 ? -3.905 1.645 -2.840 1.00 98.19 84 LEU A O 1
ATOM 618 N N . THR A 1 85 ? -5.025 0.940 -4.664 1.00 97.38 85 THR A N 1
ATOM 619 C CA . THR A 1 85 ? -3.893 1.020 -5.589 1.00 97.38 85 THR A CA 1
ATOM 620 C C . THR A 1 85 ? -4.325 1.463 -6.993 1.00 97.38 85 THR A C 1
ATOM 622 O O . THR A 1 85 ? -5.518 1.650 -7.230 1.00 97.38 85 THR A O 1
ATOM 625 N N . GLU A 1 86 ? -3.375 1.670 -7.905 1.00 95.31 86 GLU A N 1
ATOM 626 C CA . GLU A 1 86 ? -3.613 1.906 -9.336 1.00 95.31 86 GLU A CA 1
ATOM 627 C C . GLU A 1 86 ? -3.280 0.677 -10.204 1.00 95.31 86 GLU A C 1
ATOM 629 O O . GLU A 1 86 ? -3.073 -0.419 -9.681 1.00 95.31 86 GLU A O 1
ATOM 634 N N . THR A 1 87 ? -3.370 0.822 -11.530 1.00 92.06 87 THR A N 1
ATOM 635 C CA . THR A 1 87 ? -3.251 -0.281 -12.497 1.00 92.06 87 THR A CA 1
ATOM 636 C C . THR A 1 87 ? -2.301 -0.021 -13.672 1.00 92.06 87 THR A C 1
ATOM 638 O O . THR A 1 87 ? -2.188 -0.873 -14.552 1.00 92.06 87 THR A O 1
ATOM 641 N N . ASP A 1 88 ? -1.707 1.160 -13.764 1.00 93.62 88 ASP A N 1
ATOM 642 C CA . ASP A 1 88 ? -0.925 1.670 -14.886 1.00 93.62 88 ASP A CA 1
ATOM 643 C C . ASP A 1 88 ? 0.557 1.909 -14.547 1.00 93.62 88 ASP A C 1
ATOM 645 O O . ASP A 1 88 ? 1.248 2.636 -15.263 1.00 93.62 88 ASP A O 1
ATOM 649 N N . TYR A 1 89 ? 1.085 1.225 -13.524 1.00 95.38 89 TYR A N 1
ATOM 650 C CA . TYR A 1 89 ? 2.485 1.344 -13.107 1.00 95.38 89 TYR A CA 1
ATOM 651 C C . TYR A 1 89 ? 3.234 0.001 -12.929 1.00 95.38 89 TYR A C 1
ATOM 653 O O . TYR A 1 89 ? 3.687 -0.338 -11.825 1.00 95.38 89 TYR A O 1
ATOM 661 N N . PRO A 1 90 ? 3.444 -0.796 -13.998 1.00 95.25 90 PRO A N 1
ATOM 662 C CA . PRO A 1 90 ? 4.318 -1.966 -13.934 1.00 95.25 90 PRO A CA 1
ATOM 663 C C . PRO A 1 90 ? 5.774 -1.592 -13.583 1.00 95.25 90 PRO A C 1
ATOM 665 O O . PRO A 1 90 ? 6.265 -0.559 -14.040 1.00 95.25 90 PRO A O 1
ATOM 668 N N . PRO A 1 91 ? 6.508 -2.435 -12.829 1.00 94.81 91 PRO A N 1
ATOM 669 C CA . PRO A 1 91 ? 6.107 -3.735 -12.269 1.00 94.81 91 PRO A CA 1
ATOM 670 C C . PRO A 1 91 ? 5.422 -3.638 -10.889 1.00 94.81 91 PRO A C 1
ATOM 672 O O . PRO A 1 91 ? 5.250 -4.649 -10.206 1.00 94.81 91 PRO A O 1
ATOM 675 N N . PHE A 1 92 ? 5.071 -2.433 -10.437 1.00 95.75 92 PHE A N 1
ATOM 676 C CA . PHE A 1 92 ? 4.632 -2.182 -9.067 1.00 95.75 92 PHE A CA 1
ATOM 677 C C . PHE A 1 92 ? 3.143 -2.443 -8.854 1.00 95.75 92 PHE A C 1
ATOM 679 O O . PHE A 1 92 ? 2.800 -3.148 -7.907 1.00 95.75 92 PHE A O 1
ATOM 686 N N . ASN A 1 93 ? 2.283 -1.927 -9.732 1.00 95.81 93 ASN A N 1
ATOM 687 C CA . ASN A 1 93 ? 0.856 -2.237 -9.761 1.00 95.81 93 ASN A CA 1
ATOM 688 C C . ASN A 1 93 ? 0.369 -2.300 -11.201 1.00 95.81 93 ASN A C 1
ATOM 690 O O . ASN A 1 93 ? 0.630 -1.399 -11.996 1.00 95.81 93 ASN A O 1
ATOM 694 N N . PHE A 1 94 ? -0.341 -3.362 -11.542 1.00 96.25 94 PHE A N 1
ATOM 695 C CA . PHE A 1 94 ? -0.940 -3.526 -12.855 1.00 96.25 94 PHE A CA 1
ATOM 696 C C . PHE A 1 94 ? -2.072 -4.546 -12.811 1.00 96.25 94 PHE A C 1
ATOM 698 O O . PHE A 1 94 ? -2.226 -5.295 -11.844 1.00 96.25 94 PHE A O 1
ATOM 705 N N . THR A 1 95 ? -2.871 -4.579 -13.871 1.00 96.12 95 THR A N 1
ATOM 706 C CA . THR A 1 95 ? -3.864 -5.636 -14.075 1.00 96.12 95 THR A CA 1
ATOM 707 C C . THR A 1 95 ? -3.186 -6.875 -14.646 1.00 96.12 95 THR A C 1
ATOM 709 O O . THR A 1 95 ? -2.598 -6.827 -15.727 1.00 96.12 95 THR A O 1
ATOM 712 N N . GLY A 1 96 ? -3.260 -7.982 -13.911 1.00 94.06 96 GLY A N 1
ATOM 713 C CA . GLY A 1 96 ? -2.779 -9.286 -14.340 1.00 94.06 96 GLY A CA 1
ATOM 714 C C . GLY A 1 96 ? -3.580 -9.859 -15.517 1.00 94.06 96 GLY A C 1
ATOM 715 O O . GLY A 1 96 ? -4.647 -9.350 -15.869 1.00 94.06 96 GLY A O 1
ATOM 716 N N . PRO A 1 97 ? -3.093 -10.948 -16.135 1.00 94.62 97 PRO A N 1
ATOM 717 C CA . PRO A 1 97 ? -3.773 -11.599 -17.259 1.00 94.62 97 PRO A CA 1
ATOM 718 C C . PRO A 1 97 ? -5.137 -12.199 -16.880 1.00 94.62 97 PRO A C 1
ATOM 720 O O . PRO A 1 97 ? -5.976 -12.427 -17.745 1.00 94.62 97 PRO A O 1
ATOM 723 N N . ASP A 1 98 ? -5.360 -12.448 -15.593 1.00 94.44 98 ASP A N 1
ATOM 724 C CA . ASP A 1 98 ? -6.615 -12.911 -15.003 1.00 94.44 98 ASP A CA 1
ATOM 725 C C . ASP A 1 98 ? -7.590 -11.766 -14.669 1.00 94.44 98 ASP A C 1
ATOM 727 O O . ASP A 1 98 ? -8.693 -12.017 -14.188 1.00 94.44 98 ASP A O 1
ATOM 731 N N . GLY A 1 99 ? -7.198 -10.511 -14.917 1.00 92.94 99 GLY A N 1
ATOM 732 C CA . GLY A 1 99 ? -7.981 -9.323 -14.583 1.00 92.94 99 GLY A CA 1
ATOM 733 C C . GLY A 1 99 ? -7.832 -8.852 -13.133 1.00 92.94 99 GLY A C 1
ATOM 734 O O . GLY A 1 99 ? -8.447 -7.849 -12.769 1.00 92.94 99 GLY A O 1
ATOM 735 N N . ASN A 1 100 ? -7.025 -9.527 -12.307 1.00 94.25 100 ASN A N 1
ATOM 736 C CA . ASN A 1 100 ? -6.833 -9.171 -10.902 1.00 94.25 100 ASN A CA 1
ATOM 737 C C . ASN A 1 100 ? -5.658 -8.194 -10.704 1.00 94.25 100 ASN A C 1
ATOM 739 O O . ASN A 1 100 ? -4.756 -8.127 -11.541 1.00 94.25 100 ASN A O 1
ATOM 743 N N . PRO A 1 101 ? -5.609 -7.457 -9.577 1.00 95.56 101 PRO A N 1
ATOM 744 C CA . PRO A 1 101 ? -4.441 -6.659 -9.226 1.00 95.56 101 PRO A CA 1
ATOM 745 C C . PRO A 1 101 ? -3.196 -7.537 -9.052 1.00 95.56 101 PRO A C 1
ATOM 747 O O . PRO A 1 101 ? -3.226 -8.546 -8.338 1.00 95.56 101 PRO A O 1
ATOM 750 N N . ALA A 1 102 ? -2.090 -7.120 -9.658 1.00 96.62 102 ALA A N 1
ATOM 751 C CA . ALA A 1 102 ? -0.789 -7.769 -9.578 1.00 96.62 102 ALA A CA 1
ATOM 752 C C . ALA A 1 102 ? 0.344 -6.735 -9.465 1.00 96.62 102 ALA A C 1
ATOM 754 O O . ALA A 1 102 ? 0.158 -5.553 -9.755 1.00 96.62 102 ALA A O 1
ATOM 755 N N . GLY A 1 103 ? 1.522 -7.194 -9.040 1.00 96.56 103 GLY A N 1
ATOM 756 C CA . GLY A 1 103 ? 2.730 -6.379 -8.913 1.00 96.56 103 GLY A CA 1
ATOM 757 C C . GLY A 1 103 ? 3.239 -6.262 -7.479 1.00 96.56 103 GLY A C 1
ATOM 758 O O . GLY A 1 103 ? 2.581 -6.674 -6.525 1.00 96.56 103 GLY A O 1
ATOM 759 N N . PHE A 1 104 ? 4.431 -5.680 -7.336 1.00 97.00 104 PHE A N 1
ATOM 760 C CA . PHE A 1 104 ? 5.158 -5.605 -6.064 1.00 97.00 104 PHE A CA 1
ATOM 761 C C . PHE A 1 104 ? 4.332 -5.026 -4.906 1.00 97.00 104 PHE A C 1
ATOM 763 O O . PHE A 1 104 ? 4.316 -5.584 -3.814 1.00 97.00 104 PHE A O 1
ATOM 770 N N . ASN A 1 105 ? 3.639 -3.913 -5.132 1.00 96.75 105 ASN A N 1
ATOM 771 C CA . ASN A 1 105 ? 2.847 -3.240 -4.101 1.00 96.75 105 ASN A CA 1
ATOM 772 C C . ASN A 1 105 ? 1.617 -4.070 -3.702 1.00 96.75 105 ASN A C 1
ATOM 774 O O . ASN A 1 105 ? 1.219 -4.073 -2.538 1.00 96.75 105 ASN A O 1
ATOM 778 N N . VAL A 1 106 ? 1.033 -4.802 -4.653 1.00 97.12 106 VAL A N 1
ATOM 779 C CA . VAL A 1 106 ? -0.089 -5.710 -4.396 1.00 97.12 106 VAL A CA 1
ATOM 780 C C . VAL A 1 106 ? 0.373 -6.896 -3.548 1.00 97.12 106 VAL A C 1
ATOM 782 O O . VAL A 1 106 ? -0.288 -7.254 -2.573 1.00 97.12 106 VAL A O 1
ATOM 785 N N . ASP A 1 107 ? 1.525 -7.473 -3.877 1.00 97.00 107 ASP A N 1
ATOM 786 C CA . ASP A 1 107 ? 2.106 -8.578 -3.113 1.00 97.00 107 ASP A CA 1
ATOM 787 C C . ASP A 1 107 ? 2.560 -8.127 -1.723 1.00 97.00 107 ASP A C 1
ATOM 789 O O . ASP A 1 107 ? 2.334 -8.834 -0.742 1.00 97.00 107 ASP A O 1
ATOM 793 N N . LEU A 1 108 ? 3.101 -6.912 -1.608 1.00 97.12 108 LEU A N 1
ATOM 794 C CA . LEU A 1 108 ? 3.425 -6.301 -0.323 1.00 97.12 108 LEU A CA 1
ATOM 795 C C . LEU A 1 108 ? 2.170 -6.112 0.538 1.00 97.12 108 LEU A C 1
ATOM 797 O O . LEU A 1 108 ? 2.193 -6.460 1.715 1.00 97.12 108 LEU A O 1
ATOM 801 N N . ALA A 1 109 ? 1.063 -5.624 -0.033 1.00 97.44 109 ALA A N 1
ATOM 802 C CA . ALA A 1 109 ? -0.203 -5.497 0.688 1.00 97.44 109 ALA A CA 1
ATOM 803 C C . ALA A 1 109 ? -0.665 -6.850 1.244 1.00 97.44 109 ALA A C 1
ATOM 805 O O . ALA A 1 109 ? -0.969 -6.956 2.428 1.00 97.44 109 ALA A O 1
ATOM 806 N N . ARG A 1 110 ? -0.665 -7.898 0.409 1.00 96.88 110 ARG A N 1
ATOM 807 C CA . ARG A 1 110 ? -1.045 -9.262 0.818 1.00 96.88 110 ARG A CA 1
ATOM 808 C C . ARG A 1 110 ? -0.141 -9.786 1.934 1.00 96.88 110 ARG A C 1
ATOM 810 O O . ARG A 1 110 ? -0.644 -10.231 2.961 1.00 96.88 110 ARG A O 1
ATOM 817 N N . ALA A 1 111 ? 1.175 -9.650 1.777 1.00 97.19 111 ALA A N 1
ATOM 818 C CA . ALA A 1 111 ? 2.147 -10.100 2.769 1.00 97.19 111 ALA A CA 1
ATOM 819 C C . ALA A 1 111 ? 1.992 -9.378 4.119 1.00 97.19 111 ALA A C 1
ATOM 821 O O . ALA A 1 111 ? 2.105 -10.007 5.170 1.00 97.19 111 ALA A O 1
ATOM 822 N N . LEU A 1 112 ? 1.688 -8.074 4.109 1.00 94.94 112 LEU A N 1
ATOM 823 C CA . LEU A 1 112 ? 1.405 -7.318 5.333 1.00 94.94 112 LEU A CA 1
ATOM 824 C C . LEU A 1 112 ? 0.197 -7.896 6.074 1.00 94.94 112 LEU A C 1
ATOM 826 O O . LEU A 1 112 ? 0.254 -8.093 7.286 1.00 94.94 112 LEU A O 1
ATOM 830 N N . CYS A 1 113 ? -0.873 -8.199 5.344 1.00 95.00 113 CYS A N 1
ATOM 831 C CA . CYS A 1 113 ? -2.097 -8.779 5.891 1.00 95.00 113 CYS A CA 1
ATOM 832 C C . CYS A 1 113 ? -1.865 -10.172 6.482 1.00 95.00 113 CYS A C 1
ATOM 834 O O . CYS A 1 113 ? -2.343 -10.468 7.581 1.00 95.00 113 CYS A O 1
ATOM 836 N N . ASP A 1 114 ? -1.060 -10.990 5.803 1.00 95.81 114 ASP A N 1
ATOM 837 C CA . ASP A 1 114 ? -0.668 -12.317 6.274 1.00 95.81 114 ASP A CA 1
ATOM 838 C C . ASP A 1 114 ? 0.203 -12.265 7.536 1.00 95.81 114 ASP A C 1
ATOM 840 O O . ASP A 1 114 ? 0.070 -13.129 8.410 1.00 95.81 114 ASP A O 1
ATOM 844 N N . GLU A 1 115 ? 1.074 -11.261 7.661 1.00 92.81 115 GLU A N 1
ATOM 845 C CA . GLU A 1 115 ? 1.930 -11.057 8.836 1.00 92.81 115 GLU A CA 1
ATOM 846 C C . GLU A 1 115 ? 1.113 -10.620 10.061 1.00 92.81 115 GLU A C 1
ATOM 848 O O . GLU A 1 115 ? 1.285 -11.165 11.155 1.00 92.81 115 GLU A O 1
ATOM 853 N N . ILE A 1 116 ? 0.185 -9.674 9.883 1.00 92.06 116 ILE A N 1
ATOM 854 C CA . ILE A 1 116 ? -0.631 -9.122 10.980 1.00 92.06 116 ILE A CA 1
ATOM 855 C C . ILE A 1 116 ? -1.916 -9.915 11.254 1.00 92.06 116 ILE A C 1
ATOM 857 O O . ILE A 1 116 ? -2.625 -9.612 12.211 1.00 92.06 116 ILE A O 1
ATOM 861 N N . LYS A 1 117 ? -2.207 -10.938 10.439 1.00 92.94 117 LYS A N 1
ATOM 862 C CA . LYS A 1 117 ? -3.386 -11.815 10.549 1.00 92.94 117 LYS A CA 1
ATOM 863 C C . LYS A 1 117 ? -4.721 -11.066 10.457 1.00 92.94 117 LYS A C 1
ATOM 865 O O . LYS A 1 117 ? -5.672 -11.406 11.157 1.00 92.94 117 LYS A O 1
ATOM 870 N N . ILE A 1 118 ? -4.804 -10.078 9.565 1.00 94.75 118 ILE A N 1
ATOM 871 C CA . ILE A 1 118 ? -6.041 -9.341 9.255 1.00 94.75 118 ILE A CA 1
ATOM 872 C C . ILE A 1 118 ? -6.430 -9.595 7.797 1.00 94.75 118 ILE A C 1
ATOM 874 O O . ILE A 1 118 ? -5.572 -9.698 6.926 1.00 94.75 118 ILE A O 1
ATOM 878 N N . SER A 1 119 ? -7.732 -9.685 7.517 1.00 94.81 119 SER A N 1
ATOM 879 C CA . SER A 1 119 ? -8.231 -9.802 6.142 1.00 94.81 119 SER A CA 1
ATOM 880 C C . SER A 1 119 ? -8.043 -8.498 5.369 1.00 94.81 119 SER A C 1
ATOM 882 O O . SER A 1 119 ? -8.203 -7.415 5.925 1.00 94.81 119 SER A O 1
ATOM 884 N N . CYS A 1 120 ? -7.777 -8.572 4.068 1.00 95.75 120 CYS A N 1
ATOM 885 C CA . CYS A 1 120 ? -7.573 -7.373 3.262 1.00 95.75 120 CYS A CA 1
ATOM 886 C C . CYS A 1 120 ? -8.272 -7.434 1.917 1.00 95.75 120 CYS A C 1
ATOM 888 O O . CYS A 1 120 ? -8.379 -8.487 1.293 1.00 95.75 120 CYS A O 1
ATOM 890 N N . THR A 1 121 ? -8.701 -6.266 1.450 1.00 97.00 121 THR A N 1
ATOM 891 C CA . THR A 1 121 ? -9.200 -6.075 0.088 1.00 97.00 121 THR A CA 1
ATOM 892 C C . THR A 1 121 ? -8.301 -5.091 -0.632 1.00 97.00 121 THR A C 1
ATOM 894 O O . THR A 1 121 ? -7.924 -4.082 -0.041 1.00 97.00 121 THR A O 1
ATOM 897 N N . ILE A 1 122 ? -8.016 -5.338 -1.907 1.00 97.25 122 ILE A N 1
ATOM 898 C CA . ILE A 1 122 ? -7.218 -4.437 -2.742 1.00 97.25 122 ILE A CA 1
ATOM 899 C C . ILE A 1 122 ? -8.114 -3.929 -3.866 1.00 97.25 122 ILE A C 1
ATOM 901 O O . ILE A 1 122 ? -8.639 -4.717 -4.648 1.00 97.25 122 ILE A O 1
ATOM 905 N N . GLN A 1 123 ? -8.321 -2.615 -3.912 1.00 96.12 123 GLN A N 1
ATOM 906 C CA . GLN A 1 123 ? -9.184 -1.951 -4.884 1.00 96.12 123 GLN A CA 1
ATOM 907 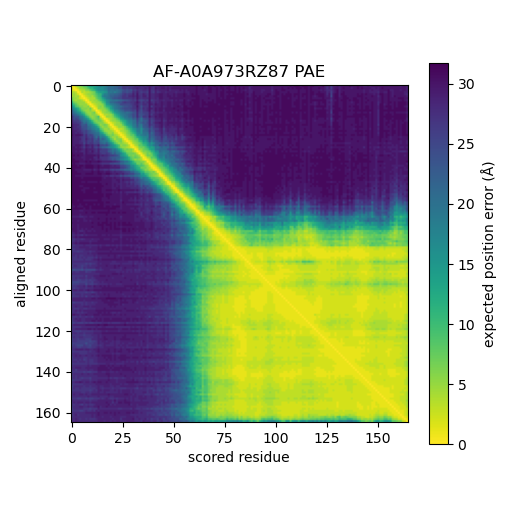C C . GLN A 1 123 ? -8.345 -1.102 -5.834 1.00 96.12 123 GLN A C 1
ATOM 909 O O . GLN A 1 123 ? -7.591 -0.225 -5.409 1.00 96.12 123 GLN A O 1
ATOM 914 N N . MET A 1 124 ? -8.517 -1.346 -7.127 1.00 94.06 124 MET A N 1
ATOM 915 C CA . MET A 1 124 ? -7.855 -0.615 -8.201 1.00 94.06 124 MET A CA 1
ATOM 916 C C . MET A 1 124 ? -8.629 0.655 -8.556 1.00 94.06 124 MET A C 1
ATOM 918 O O . MET A 1 124 ? -9.838 0.611 -8.787 1.00 94.06 124 MET A O 1
ATOM 922 N N . ARG A 1 125 ? -7.949 1.803 -8.590 1.00 95.06 125 ARG A N 1
ATOM 923 C CA . ARG A 1 125 ? -8.526 3.119 -8.895 1.00 95.06 125 ARG A CA 1
ATOM 924 C C . ARG A 1 125 ? -7.518 3.971 -9.660 1.00 95.06 125 ARG A C 1
ATOM 926 O O . ARG A 1 125 ? -6.322 3.719 -9.630 1.00 95.06 125 ARG A O 1
ATOM 933 N N . ARG A 1 126 ? -7.997 5.038 -10.298 1.00 95.31 126 ARG A N 1
ATOM 934 C CA . ARG A 1 126 ? -7.114 6.050 -10.892 1.00 95.31 126 ARG A CA 1
ATOM 935 C C . ARG 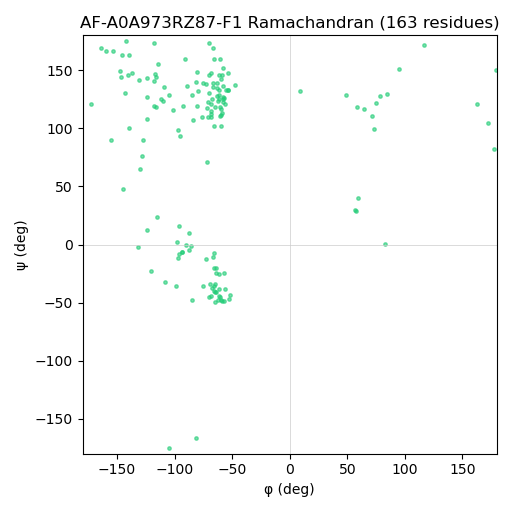A 1 126 ? -6.274 6.739 -9.815 1.00 95.31 126 ARG A C 1
ATOM 937 O O . ARG A 1 126 ? -6.841 7.148 -8.794 1.00 95.31 126 ARG A O 1
ATOM 944 N N . PHE A 1 127 ? -4.974 6.902 -10.060 1.00 95.56 127 PHE A N 1
ATOM 945 C CA . PHE A 1 127 ? -4.004 7.417 -9.087 1.00 95.56 127 PHE A CA 1
ATOM 946 C C . PHE A 1 127 ? -4.433 8.746 -8.448 1.00 95.56 127 PHE A C 1
ATOM 948 O O . PHE A 1 127 ? -4.395 8.914 -7.229 1.00 95.56 127 PHE A O 1
ATOM 955 N N . GLU A 1 128 ? -4.943 9.672 -9.257 1.00 95.38 128 GLU A N 1
ATOM 956 C CA . GLU A 1 128 ? -5.326 11.020 -8.831 1.00 95.38 128 GLU A CA 1
ATOM 957 C C . GLU A 1 128 ? -6.504 11.010 -7.847 1.00 95.38 128 GLU A C 1
ATOM 959 O O . GLU A 1 128 ? -6.703 11.952 -7.086 1.00 95.38 128 GLU A O 1
ATOM 964 N N . THR A 1 129 ? -7.277 9.923 -7.826 1.00 96.31 129 THR A N 1
ATOM 965 C CA . THR A 1 129 ? -8.464 9.780 -6.976 1.00 96.31 129 THR A CA 1
ATOM 966 C C . THR A 1 129 ? -8.178 9.096 -5.640 1.00 96.31 129 THR A C 1
ATOM 968 O O . THR A 1 129 ? -9.093 8.978 -4.816 1.00 96.31 129 THR A O 1
ATOM 971 N N . LEU A 1 130 ? -6.958 8.586 -5.429 1.00 97.12 130 LEU A N 1
ATOM 972 C CA . LEU A 1 130 ? -6.603 7.777 -4.260 1.00 97.12 130 LEU A CA 1
ATOM 973 C C . LEU A 1 130 ? -6.686 8.592 -2.966 1.00 97.12 130 LEU A C 1
ATOM 975 O O . LEU A 1 130 ? -7.359 8.178 -2.023 1.00 97.12 130 LEU A O 1
ATOM 979 N N . VAL A 1 131 ? -6.071 9.778 -2.953 1.00 97.06 131 VAL A N 1
ATOM 980 C CA . VAL A 1 131 ? -6.039 10.669 -1.781 1.00 97.06 131 VAL A CA 1
ATOM 981 C C . VAL A 1 131 ? -7.456 11.046 -1.353 1.00 97.06 131 VAL A C 1
ATOM 983 O O . VAL A 1 131 ? -7.823 10.892 -0.189 1.00 97.06 131 VAL A O 1
ATOM 986 N N . ASP A 1 132 ? -8.289 11.466 -2.304 1.00 97.00 132 ASP A N 1
ATOM 987 C CA . ASP A 1 132 ? -9.658 11.881 -2.003 1.00 97.00 132 ASP A CA 1
ATOM 988 C C . ASP A 1 132 ? -10.508 10.713 -1.485 1.00 97.00 132 ASP A C 1
ATOM 990 O O . ASP A 1 132 ? -11.345 10.893 -0.599 1.00 97.00 132 ASP A O 1
ATOM 994 N N . ALA A 1 133 ? -10.272 9.490 -1.971 1.00 97.44 133 ALA A N 1
ATOM 995 C CA . ALA A 1 133 ? -10.951 8.312 -1.443 1.00 97.44 133 ALA A CA 1
ATOM 996 C C . ALA A 1 133 ? -10.583 7.993 0.004 1.00 97.44 133 ALA A C 1
ATOM 998 O O . ALA A 1 133 ? -11.499 7.672 0.757 1.00 97.44 133 ALA A O 1
ATOM 999 N N . ILE A 1 134 ? -9.319 8.129 0.409 1.00 96.56 134 ILE A N 1
ATOM 1000 C CA . ILE A 1 134 ? -8.944 7.985 1.824 1.00 96.56 134 ILE A CA 1
ATOM 1001 C C . ILE A 1 134 ? -9.635 9.056 2.666 1.00 96.56 134 ILE A C 1
ATOM 1003 O O . ILE A 1 134 ? -10.297 8.734 3.648 1.00 96.56 134 ILE A O 1
ATOM 1007 N N . THR A 1 135 ? -9.592 10.321 2.236 1.00 95.44 135 THR A N 1
ATOM 1008 C CA . THR A 1 135 ? -10.222 11.416 3.000 1.00 95.44 135 THR A CA 1
ATOM 1009 C C . THR A 1 135 ? -11.746 11.291 3.108 1.00 95.44 135 THR A C 1
ATOM 1011 O O . THR A 1 135 ? -12.339 11.792 4.055 1.00 95.44 135 THR A O 1
ATOM 1014 N N . SER A 1 136 ? -12.384 10.587 2.168 1.00 96.75 136 SER A N 1
ATOM 1015 C CA . SER A 1 136 ? -13.821 10.276 2.186 1.00 96.75 136 SER A CA 1
ATOM 1016 C C . SER A 1 136 ? -14.135 8.890 2.771 1.00 96.75 136 SER A C 1
ATOM 1018 O O . SER A 1 136 ? -15.225 8.368 2.542 1.00 96.75 136 SER A O 1
ATOM 1020 N N . ASN A 1 137 ? -13.187 8.261 3.474 1.00 95.56 137 ASN A N 1
ATOM 1021 C CA . ASN A 1 137 ? -13.335 6.953 4.123 1.00 95.56 137 ASN A CA 1
ATOM 1022 C C . ASN A 1 137 ? -13.726 5.792 3.172 1.00 95.56 137 ASN A C 1
ATOM 1024 O O . ASN A 1 137 ? -14.377 4.813 3.555 1.00 95.56 137 ASN A O 1
ATOM 1028 N N . ARG A 1 138 ? -13.331 5.879 1.897 1.00 97.06 138 ARG A N 1
ATOM 1029 C CA . ARG A 1 138 ? -13.546 4.831 0.879 1.00 97.06 138 ARG A CA 1
ATOM 1030 C C . ARG A 1 138 ? -12.400 3.818 0.789 1.00 97.06 138 ARG A C 1
ATOM 1032 O O . ARG A 1 138 ? -12.481 2.889 -0.007 1.00 97.06 138 ARG A O 1
ATOM 1039 N N . GLY A 1 139 ? -11.363 3.983 1.600 1.00 97.00 139 GLY A N 1
ATOM 1040 C CA . GLY A 1 139 ? -10.269 3.038 1.797 1.00 97.00 139 GLY A CA 1
ATOM 1041 C C . GLY A 1 139 ? -9.508 3.398 3.068 1.00 97.00 139 GLY A C 1
ATOM 1042 O O . GLY A 1 139 ? -9.726 4.477 3.618 1.00 97.00 139 GLY A O 1
ATOM 1043 N N . ASP A 1 140 ? -8.630 2.504 3.507 1.00 96.81 140 ASP A N 1
ATOM 1044 C CA . ASP A 1 140 ? -7.900 2.643 4.774 1.00 96.81 140 ASP A CA 1
ATOM 1045 C C . ASP A 1 140 ? -6.418 2.971 4.553 1.00 96.81 140 ASP A C 1
ATOM 1047 O O . ASP A 1 140 ? -5.819 3.700 5.338 1.00 96.81 140 ASP A O 1
ATOM 1051 N N . ALA A 1 141 ? -5.825 2.475 3.463 1.00 97.12 141 ALA A N 1
ATOM 1052 C CA . ALA A 1 141 ?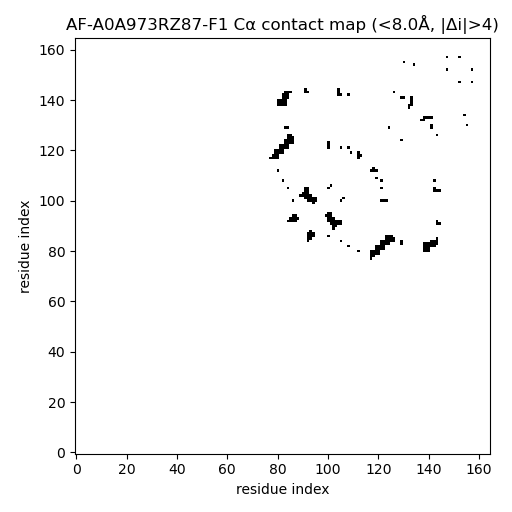 -4.427 2.723 3.125 1.00 97.12 141 ALA A CA 1
ATOM 1053 C C . ALA A 1 141 ? -4.214 2.767 1.608 1.00 97.12 141 ALA A C 1
ATOM 1055 O O . ALA A 1 141 ? -4.902 2.081 0.851 1.00 97.12 141 ALA A O 1
ATOM 1056 N N . ILE A 1 142 ? -3.236 3.555 1.159 1.00 97.81 142 ILE A N 1
ATOM 1057 C CA . ILE A 1 142 ? -2.800 3.587 -0.241 1.00 97.81 142 ILE A CA 1
ATOM 1058 C C . ILE A 1 142 ? -1.468 2.852 -0.355 1.00 97.81 142 ILE A C 1
ATOM 1060 O O . ILE A 1 142 ? -0.519 3.182 0.352 1.00 97.81 142 ILE A O 1
ATOM 1064 N N . ILE A 1 143 ? -1.379 1.903 -1.285 1.00 97.00 143 ILE A N 1
ATOM 1065 C CA . ILE A 1 143 ? -0.144 1.178 -1.598 1.00 97.00 143 ILE A CA 1
ATOM 1066 C C . ILE A 1 143 ? 0.117 1.234 -3.102 1.00 97.00 143 ILE A C 1
ATOM 1068 O O . ILE A 1 143 ? -0.151 0.309 -3.854 1.00 97.00 143 ILE A O 1
ATOM 1072 N N . ALA A 1 144 ? 0.583 2.400 -3.545 1.00 96.00 144 ALA A N 1
ATOM 1073 C CA . ALA A 1 144 ? 0.732 2.726 -4.959 1.00 96.00 144 ALA A CA 1
ATOM 1074 C C . ALA A 1 144 ? 1.956 3.605 -5.218 1.00 96.00 144 ALA A C 1
ATOM 1076 O O . ALA A 1 144 ? 1.846 4.650 -5.854 1.00 96.00 144 ALA A O 1
ATOM 1077 N N . SER A 1 145 ? 3.116 3.239 -4.659 1.00 93.94 145 SER A N 1
ATOM 1078 C CA . SER A 1 145 ? 4.368 3.942 -4.977 1.00 93.94 145 SER A CA 1
ATOM 1079 C C . SER A 1 145 ? 4.332 5.458 -4.696 1.00 93.94 145 SER A C 1
ATOM 1081 O O . SER A 1 145 ? 4.990 6.257 -5.361 1.00 93.94 145 SER A O 1
ATOM 1083 N N . MET A 1 146 ? 3.534 5.869 -3.704 1.00 93.00 146 MET A N 1
ATOM 1084 C CA . MET A 1 146 ? 3.231 7.274 -3.451 1.00 93.00 146 MET A CA 1
ATOM 1085 C C . MET A 1 146 ? 4.436 8.008 -2.861 1.00 93.00 146 MET A C 1
ATOM 1087 O O . MET A 1 146 ? 4.886 7.714 -1.753 1.00 93.00 146 MET A O 1
ATOM 1091 N N . ALA A 1 147 ? 4.932 9.004 -3.595 1.00 92.31 147 ALA A N 1
ATOM 1092 C CA . ALA A 1 147 ? 6.011 9.860 -3.129 1.00 92.31 147 ALA A CA 1
ATOM 1093 C C . ALA A 1 147 ? 5.563 10.712 -1.935 1.00 92.31 147 ALA A C 1
ATOM 1095 O O . ALA A 1 147 ? 4.496 11.331 -1.943 1.00 92.31 147 ALA A O 1
ATOM 1096 N N . VAL A 1 148 ? 6.422 10.797 -0.921 1.00 93.06 148 VAL A N 1
ATOM 1097 C CA . VAL A 1 148 ? 6.127 11.581 0.276 1.00 93.06 148 VAL A CA 1
ATOM 1098 C C . VAL A 1 148 ? 6.483 13.047 0.039 1.00 93.06 148 VAL A C 1
ATOM 1100 O O . VAL A 1 148 ? 7.656 13.418 0.018 1.00 93.06 148 VAL A O 1
ATOM 1103 N N . THR A 1 149 ? 5.468 13.896 -0.119 1.00 94.50 149 THR A N 1
ATOM 1104 C CA . THR A 1 149 ? 5.630 15.345 -0.328 1.00 94.50 149 THR A CA 1
ATOM 1105 C C . THR A 1 149 ? 5.057 16.142 0.848 1.00 94.50 149 THR A C 1
ATOM 1107 O O . THR A 1 149 ? 4.158 15.648 1.533 1.00 94.50 149 THR A O 1
ATOM 1110 N N . PRO A 1 150 ? 5.518 17.386 1.099 1.00 96.31 150 PRO A N 1
ATOM 1111 C CA . PRO A 1 150 ? 4.943 18.232 2.149 1.00 96.31 150 PRO A CA 1
ATOM 1112 C C . PRO A 1 150 ? 3.431 18.443 1.992 1.00 96.31 150 PRO A C 1
ATOM 1114 O O . PRO A 1 150 ? 2.697 18.397 2.974 1.00 96.31 150 PRO A O 1
ATOM 1117 N N . ALA A 1 151 ? 2.957 18.601 0.752 1.00 95.62 151 ALA A N 1
ATOM 1118 C CA . ALA A 1 151 ? 1.540 18.782 0.455 1.00 95.62 151 ALA A CA 1
ATOM 1119 C C . ALA A 1 151 ? 0.698 17.547 0.817 1.00 95.62 151 ALA A C 1
ATOM 1121 O O . ALA A 1 151 ? -0.392 17.690 1.367 1.00 95.62 151 ALA A O 1
ATOM 1122 N N . LEU A 1 152 ? 1.199 16.336 0.545 1.00 95.19 152 LEU A N 1
ATOM 1123 C CA . LEU A 1 152 ? 0.489 15.108 0.907 1.00 95.19 152 LEU A CA 1
ATOM 1124 C C . LEU A 1 152 ? 0.583 14.798 2.400 1.00 95.19 152 LEU A C 1
ATOM 1126 O O . LEU A 1 152 ? -0.409 14.364 2.972 1.00 95.19 152 LEU A O 1
ATOM 1130 N N . ARG A 1 153 ? 1.716 15.084 3.056 1.00 95.56 153 ARG A N 1
ATOM 1131 C CA . ARG A 1 153 ? 1.849 14.933 4.518 1.00 95.56 153 ARG A CA 1
ATOM 1132 C C . ARG A 1 153 ? 0.883 15.815 5.308 1.00 95.56 153 ARG A C 1
ATOM 1134 O O . ARG A 1 153 ? 0.536 15.476 6.427 1.00 95.56 153 ARG A O 1
ATOM 1141 N N . ALA A 1 154 ? 0.439 16.933 4.736 1.00 95.50 154 ALA A N 1
ATOM 1142 C CA . ALA A 1 154 ? -0.590 17.767 5.353 1.00 95.50 154 ALA A CA 1
ATOM 1143 C C . ALA A 1 154 ? -1.999 17.139 5.296 1.00 95.50 154 ALA A C 1
ATOM 1145 O O . ALA A 1 154 ? -2.913 17.641 5.944 1.00 95.50 154 ALA A O 1
ATOM 1146 N N . ARG A 1 155 ? -2.195 16.079 4.498 1.00 94.75 155 ARG A N 1
ATOM 1147 C CA . ARG A 1 155 ? -3.500 15.442 4.248 1.00 94.75 155 ARG A CA 1
ATOM 1148 C C . ARG A 1 155 ? -3.558 13.969 4.647 1.00 94.75 155 ARG A C 1
ATOM 1150 O O . ARG A 1 155 ? -4.657 13.451 4.810 1.00 94.75 155 ARG A O 1
ATOM 1157 N N . LEU A 1 156 ? -2.412 13.297 4.725 1.00 96.06 156 LEU A N 1
ATOM 1158 C CA . LEU A 1 156 ? -2.286 11.859 4.926 1.00 96.06 156 LEU A CA 1
ATOM 1159 C C . LEU A 1 156 ? -1.133 11.556 5.880 1.00 96.06 156 LEU A C 1
ATOM 1161 O O . LEU A 1 156 ? -0.078 12.194 5.812 1.00 96.06 156 LEU A O 1
ATOM 1165 N N . ASP A 1 157 ? -1.309 10.505 6.670 1.00 95.75 157 ASP A N 1
ATOM 1166 C CA . ASP A 1 157 ? -0.214 9.865 7.385 1.00 95.75 157 ASP A CA 1
ATOM 1167 C C . ASP A 1 157 ? 0.556 8.925 6.449 1.00 95.75 157 ASP A C 1
ATOM 1169 O O . ASP A 1 157 ? -0.003 8.331 5.524 1.00 95.75 157 ASP A O 1
ATOM 1173 N N . PHE A 1 158 ? 1.860 8.794 6.688 1.00 94.75 158 PHE A N 1
ATOM 1174 C CA . PHE A 1 158 ? 2.752 7.954 5.893 1.00 94.75 158 PHE A CA 1
ATOM 1175 C C . PHE A 1 158 ? 3.466 6.937 6.773 1.00 94.75 158 PHE A C 1
ATOM 1177 O O . PHE A 1 158 ? 3.881 7.243 7.890 1.00 94.75 158 PHE A O 1
ATOM 1184 N N . THR A 1 159 ? 3.662 5.741 6.224 1.00 92.56 159 THR A N 1
ATOM 1185 C CA . THR A 1 159 ? 4.579 4.751 6.786 1.00 92.56 159 THR A CA 1
ATOM 1186 C C . THR A 1 159 ? 6.030 5.202 6.618 1.00 92.56 159 THR A C 1
ATOM 1188 O O . THR A 1 159 ? 6.338 6.156 5.892 1.00 92.56 159 THR A O 1
ATOM 1191 N N . ASP A 1 160 ? 6.947 4.438 7.208 1.00 89.38 160 ASP A N 1
ATOM 1192 C CA . ASP A 1 160 ? 8.338 4.473 6.771 1.00 89.38 160 ASP A CA 1
ATOM 1193 C C . ASP A 1 160 ? 8.426 4.082 5.274 1.00 89.38 160 ASP A C 1
ATOM 1195 O O . ASP A 1 160 ? 7.628 3.259 4.800 1.00 89.38 160 ASP A O 1
ATOM 1199 N N . PRO A 1 161 ? 9.360 4.664 4.495 1.00 90.75 161 PRO A N 1
ATOM 1200 C CA . PRO A 1 161 ? 9.526 4.311 3.087 1.00 90.75 161 PRO A CA 1
ATOM 1201 C C . PRO A 1 161 ? 9.942 2.844 2.926 1.00 90.75 161 PRO A C 1
ATOM 1203 O O . PRO A 1 161 ? 10.939 2.424 3.509 1.00 90.75 161 PRO A O 1
ATOM 1206 N N . TYR A 1 162 ? 9.222 2.085 2.096 1.00 88.94 162 TYR A N 1
ATOM 1207 C CA . TYR A 1 162 ? 9.493 0.657 1.868 1.00 88.94 162 TYR A CA 1
ATOM 1208 C C . TYR A 1 162 ? 10.344 0.369 0.617 1.00 88.94 162 TYR A C 1
ATOM 1210 O O . TYR A 1 162 ? 10.852 -0.738 0.468 1.00 88.94 162 TYR A O 1
ATOM 1218 N N . TYR A 1 163 ? 10.561 1.353 -0.261 1.00 86.94 163 TYR A N 1
ATOM 1219 C CA . TYR A 1 163 ? 11.611 1.319 -1.287 1.00 86.94 163 TYR A CA 1
ATOM 1220 C C . TYR A 1 163 ? 12.040 2.745 -1.667 1.00 86.94 163 TYR A C 1
ATOM 1222 O O . TYR A 1 163 ? 11.382 3.727 -1.311 1.00 86.94 163 TYR A O 1
ATOM 1230 N N . ARG A 1 164 ? 13.169 2.865 -2.370 1.00 82.81 164 ARG A N 1
ATOM 1231 C CA . ARG A 1 164 ? 13.669 4.115 -2.959 1.00 82.81 164 ARG A CA 1
ATOM 1232 C C . ARG A 1 164 ? 14.032 3.853 -4.419 1.00 82.81 164 ARG A C 1
ATOM 1234 O O . ARG A 1 164 ? 14.533 2.771 -4.718 1.00 82.81 164 ARG A O 1
ATOM 1241 N N . ALA A 1 165 ? 13.738 4.818 -5.282 1.00 65.38 165 ALA A N 1
ATOM 1242 C CA . ALA A 1 165 ? 14.139 4.829 -6.687 1.00 65.38 165 ALA A CA 1
ATOM 1243 C C . ALA A 1 165 ? 15.414 5.660 -6.868 1.00 65.38 165 ALA A C 1
ATOM 1245 O O . ALA A 1 165 ? 15.615 6.591 -6.050 1.00 65.38 165 ALA A O 1
#